Protein AF-A0AAW4UZ53-F1 (afdb_monomer)

Mean predicted aligned error: 4.34 Å

Secondary structure (DSSP, 8-state):
-EE-SSTTS-SSSPEE----SS------TTSSHHHHHHHHHHHHHHHTT-HHHHHHHHHHTS--

pLDDT: mean 90.64, std 10.31, range [43.38, 96.75]

InterPro domains:
  IPR027417 P-loop containing nucleoside triphosphate hydrolase [SSF52540] (3-55)

Solvent-accessible surface area (backbone atoms only — not comparable to full-atom values): 4131 Å² total; per-residue (Å²): 92,79,47,58,60,56,88,89,34,41,64,92,58,57,49,77,48,85,80,62,101,73,74,83,91,82,75,63,91,87,70,48,66,69,55,58,55,48,50,54,53,49,49,55,27,49,76,66,76,37,42,70,59,48,54,50,54,62,51,66,72,55,77,129

Organism: Phocaeicola vulgatus (NCBI:txid821)

Radius of gyration: 13.07 Å; Cα contacts (8 Å, |Δi|>4): 39; chains: 1; bounding box: 33×26×28 Å

Structure (mmCIF, N/CA/C/O backbone):
data_AF-A0AAW4UZ53-F1
#
_entry.id   AF-A0AAW4UZ53-F1
#
loop_
_atom_site.group_PDB
_atom_site.id
_atom_site.type_symbol
_atom_site.label_atom_id
_atom_site.label_alt_id
_atom_site.label_comp_id
_atom_site.label_asym_id
_atom_site.label_entity_id
_atom_site.label_seq_id
_atom_site.pdbx_PDB_ins_code
_atom_site.Cartn_x
_atom_site.Cartn_y
_atom_site.Cartn_z
_atom_site.occupancy
_atom_site.B_iso_or_equiv
_atom_site.auth_seq_id
_atom_site.auth_comp_id
_atom_site.auth_asym_i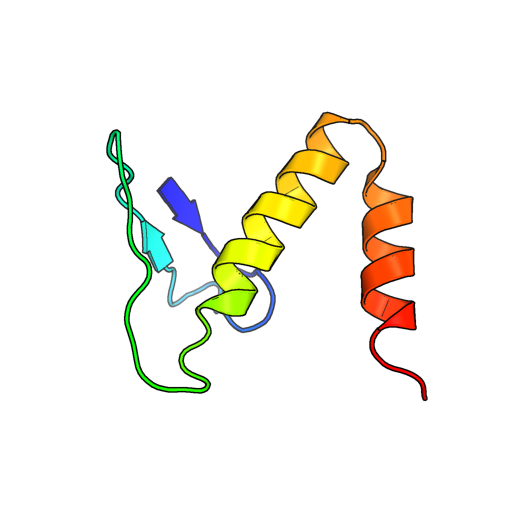d
_atom_site.auth_atom_id
_atom_site.pdbx_PDB_model_num
ATOM 1 N N . MET A 1 1 ? -10.340 -3.789 -10.160 1.00 92.12 1 MET A N 1
ATOM 2 C CA . MET A 1 1 ? -9.746 -2.542 -9.610 1.00 92.12 1 MET A CA 1
ATOM 3 C C . MET A 1 1 ? -8.482 -2.188 -10.388 1.00 92.12 1 MET A C 1
ATOM 5 O O . MET A 1 1 ? -7.781 -3.100 -10.801 1.00 92.12 1 MET A O 1
ATOM 9 N N . ILE A 1 2 ? -8.176 -0.897 -10.574 1.00 95.31 2 ILE A N 1
ATOM 10 C CA . ILE A 1 2 ? -6.958 -0.423 -11.261 1.00 95.31 2 ILE A CA 1
ATOM 11 C C . ILE A 1 2 ? -6.064 0.318 -10.259 1.00 95.31 2 ILE A C 1
ATOM 13 O O . ILE A 1 2 ? -6.549 1.197 -9.551 1.00 95.31 2 ILE A O 1
ATOM 17 N N . ILE A 1 3 ? -4.770 -0.012 -10.220 1.00 95.25 3 ILE A N 1
ATOM 18 C CA . ILE A 1 3 ? -3.758 0.642 -9.377 1.00 95.25 3 ILE A CA 1
ATOM 19 C C . ILE A 1 3 ? -2.743 1.363 -10.269 1.00 95.25 3 ILE A C 1
ATOM 21 O O . ILE A 1 3 ? -2.234 0.787 -11.233 1.00 95.25 3 ILE A O 1
ATOM 25 N N . ARG A 1 4 ? -2.440 2.622 -9.932 1.00 95.81 4 ARG A N 1
ATOM 26 C CA . ARG A 1 4 ? -1.488 3.499 -10.634 1.00 95.81 4 ARG A CA 1
ATOM 27 C C . ARG A 1 4 ? -0.642 4.270 -9.630 1.00 95.81 4 ARG A C 1
ATOM 29 O O . ARG A 1 4 ? -1.170 4.715 -8.617 1.00 95.81 4 ARG A O 1
ATOM 36 N N . GLY A 1 5 ? 0.641 4.462 -9.931 1.00 94.06 5 GLY A N 1
ATOM 37 C CA . GLY A 1 5 ? 1.514 5.381 -9.191 1.00 94.06 5 GLY A CA 1
ATOM 38 C C . GLY A 1 5 ? 1.852 4.961 -7.756 1.00 94.06 5 GLY A C 1
ATOM 39 O O . GLY A 1 5 ? 2.319 5.788 -6.979 1.00 94.06 5 GLY A O 1
ATOM 40 N N . TYR A 1 6 ? 1.615 3.701 -7.379 1.00 94.31 6 TYR A N 1
ATOM 41 C CA . TYR A 1 6 ? 1.975 3.192 -6.056 1.00 94.31 6 TYR A CA 1
ATOM 42 C C . TYR A 1 6 ? 3.321 2.462 -6.103 1.00 94.31 6 TYR A C 1
ATOM 44 O O . TYR A 1 6 ? 3.440 1.398 -6.719 1.00 94.31 6 TYR A O 1
ATOM 52 N N . LYS A 1 7 ? 4.329 3.008 -5.410 1.00 90.69 7 LYS A N 1
ATOM 53 C CA . LYS A 1 7 ? 5.709 2.493 -5.380 1.00 90.69 7 LYS A CA 1
ATOM 54 C C . LYS A 1 7 ? 6.233 2.212 -6.802 1.00 90.69 7 LYS A C 1
ATOM 56 O O . LYS A 1 7 ? 6.400 3.132 -7.589 1.00 90.69 7 LYS A O 1
ATOM 61 N N . PHE A 1 8 ? 6.480 0.946 -7.133 1.00 85.56 8 PHE A N 1
ATOM 62 C CA . PHE A 1 8 ? 7.017 0.496 -8.424 1.00 85.56 8 PHE A CA 1
ATOM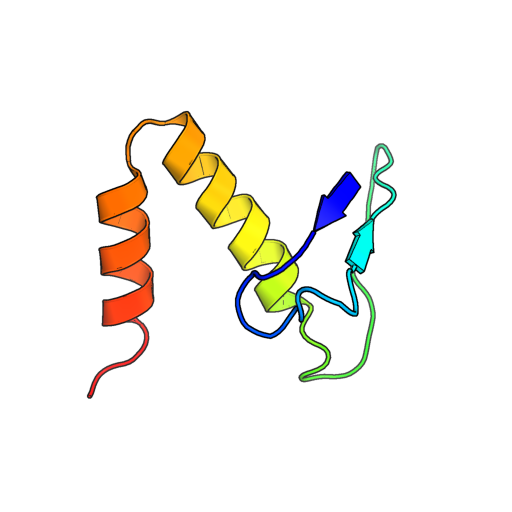 63 C C . PHE A 1 8 ? 5.964 0.401 -9.547 1.00 85.56 8 PHE A C 1
ATOM 65 O O . PHE A 1 8 ? 6.321 0.137 -10.695 1.00 85.56 8 PHE A O 1
ATOM 72 N N . ILE A 1 9 ? 4.674 0.575 -9.235 1.00 91.75 9 ILE A N 1
ATOM 73 C CA . ILE A 1 9 ? 3.600 0.552 -10.232 1.00 91.75 9 ILE A CA 1
ATOM 74 C C . ILE A 1 9 ? 3.590 1.905 -10.931 1.00 91.75 9 ILE A C 1
ATOM 76 O O . ILE A 1 9 ? 3.111 2.899 -10.378 1.00 91.75 9 ILE A O 1
ATOM 80 N N . ALA A 1 10 ? 4.127 1.937 -12.147 1.00 92.56 10 ALA A N 1
ATOM 81 C CA . ALA A 1 10 ? 4.176 3.148 -12.946 1.00 92.56 10 ALA A CA 1
ATOM 82 C C . ALA A 1 10 ? 2.762 3.669 -13.257 1.00 92.56 10 ALA A C 1
ATOM 84 O O . ALA A 1 10 ? 1.781 2.924 -13.307 1.00 92.56 10 ALA A O 1
ATOM 85 N N . PHE A 1 11 ? 2.642 4.980 -13.440 1.00 94.25 11 PHE A N 1
ATOM 86 C CA . PHE A 1 11 ? 1.348 5.613 -13.690 1.00 94.25 11 PHE A CA 1
ATOM 87 C C . PHE A 1 11 ? 0.775 5.246 -15.074 1.00 94.25 11 PHE A C 1
ATOM 89 O O . PHE A 1 11 ? -0.427 4.991 -15.216 1.00 94.25 11 PHE A O 1
ATOM 96 N N . ASP A 1 12 ? 1.654 5.183 -16.075 1.00 96.75 12 ASP A N 1
ATOM 97 C CA . ASP A 1 12 ? 1.381 4.856 -17.478 1.00 96.75 12 ASP A CA 1
ATOM 98 C C . ASP A 1 12 ? 1.246 3.345 -17.736 1.00 96.75 12 ASP A C 1
ATOM 100 O O . ASP A 1 12 ? 0.568 2.938 -18.678 1.00 96.75 12 ASP A O 1
ATOM 104 N N . ARG A 1 13 ? 1.818 2.508 -16.862 1.00 94.69 13 ARG A N 1
ATOM 105 C CA . ARG A 1 13 ? 1.701 1.041 -16.883 1.00 94.69 13 ARG A CA 1
ATOM 106 C C . ARG A 1 13 ? 0.994 0.541 -15.617 1.00 94.69 13 ARG A C 1
ATOM 108 O O . ARG A 1 13 ? 1.655 0.076 -14.687 1.00 94.69 13 ARG A O 1
ATOM 115 N N . PRO A 1 14 ? -0.345 0.669 -15.561 1.00 94.94 14 PRO A N 1
ATOM 116 C CA . PRO A 1 14 ? -1.136 0.282 -14.400 1.00 94.94 14 PRO A CA 1
ATOM 117 C C . PRO A 1 14 ? -1.146 -1.229 -14.184 1.00 94.94 14 PRO A C 1
ATOM 119 O O . PRO A 1 14 ? -0.981 -2.011 -15.119 1.00 94.94 14 PRO A O 1
ATOM 122 N N . VAL A 1 15 ? -1.486 -1.628 -12.961 1.00 94.00 15 VAL A N 1
ATOM 123 C CA . VAL A 1 15 ? -1.902 -3.001 -12.662 1.00 94.00 15 VAL A CA 1
ATOM 124 C C . VAL A 1 15 ? -3.423 -3.042 -12.565 1.00 94.00 15 VAL A C 1
ATOM 126 O O . VAL A 1 15 ? -4.023 -2.291 -11.792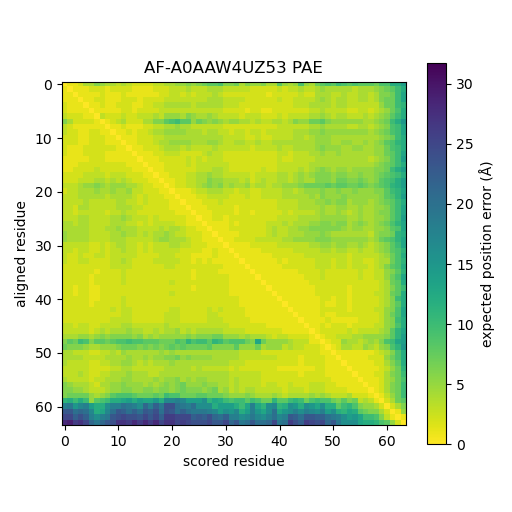 1.00 94.00 15 VAL A O 1
ATOM 129 N N . THR A 1 16 ? -4.042 -3.942 -13.322 1.00 94.50 16 THR A N 1
ATOM 130 C CA . THR A 1 16 ? -5.457 -4.290 -13.170 1.00 94.50 16 THR A CA 1
ATOM 131 C C . THR A 1 16 ? -5.557 -5.562 -12.340 1.00 94.50 16 THR A C 1
ATOM 133 O O . THR A 1 16 ? -4.920 -6.562 -12.656 1.00 94.50 16 THR A O 1
ATOM 136 N N . LEU A 1 17 ? -6.342 -5.511 -11.266 1.00 92.81 17 LEU A N 1
ATOM 137 C CA . LEU A 1 17 ? -6.629 -6.648 -10.399 1.00 92.81 17 LEU A CA 1
ATOM 138 C C . LEU A 1 17 ? -8.104 -7.019 -10.499 1.00 92.81 17 LEU A C 1
ATOM 140 O O . LEU A 1 17 ? -8.979 -6.166 -10.310 1.00 92.81 17 LEU A O 1
ATOM 144 N N . GLU A 1 18 ? -8.360 -8.299 -10.713 1.00 93.12 18 GLU A N 1
ATOM 145 C CA . G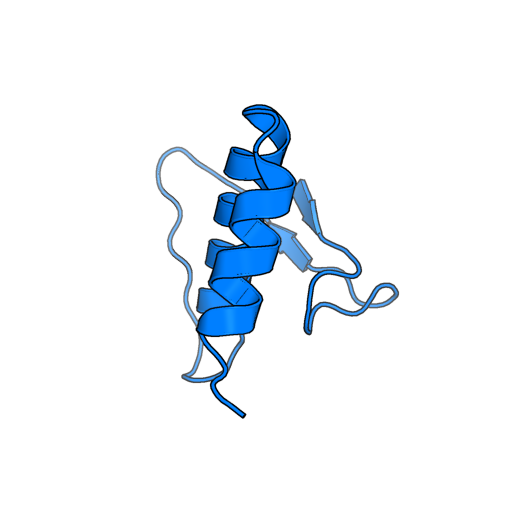LU A 1 18 ? -9.669 -8.916 -10.539 1.00 93.12 18 GLU A CA 1
ATOM 146 C C . GLU A 1 18 ? -9.646 -9.685 -9.220 1.00 93.12 18 GLU A C 1
ATOM 148 O O . GLU A 1 18 ? -8.712 -10.440 -8.954 1.00 93.12 18 GLU A O 1
ATOM 153 N N . LEU A 1 19 ? -10.627 -9.421 -8.358 1.00 92.06 19 LEU A N 1
ATOM 154 C CA . LEU A 1 19 ? -10.731 -10.041 -7.041 1.00 92.06 19 LEU A CA 1
ATOM 155 C C . LEU A 1 19 ? -12.008 -10.876 -7.014 1.00 92.06 19 LEU A C 1
ATOM 157 O O . LEU A 1 19 ? -13.081 -10.352 -7.310 1.00 92.06 19 LEU A O 1
ATOM 161 N N . GLY A 1 20 ? -11.873 -12.152 -6.667 1.00 92.81 20 GLY A N 1
ATOM 162 C CA . GLY A 1 20 ? -12.988 -13.038 -6.330 1.00 92.81 20 GLY A CA 1
ATOM 163 C C . GLY A 1 20 ? -12.997 -13.368 -4.838 1.00 92.81 20 GLY A C 1
ATOM 164 O O . GLY A 1 20 ? -12.191 -12.827 -4.078 1.00 92.81 20 GLY A O 1
ATOM 165 N N . ASP A 1 21 ? -13.858 -14.305 -4.436 1.00 96.25 21 ASP A N 1
ATOM 166 C CA . ASP A 1 21 ? -13.995 -14.755 -3.039 1.00 96.25 21 ASP A CA 1
ATOM 167 C C . ASP A 1 21 ? -12.663 -15.219 -2.430 1.00 96.25 21 ASP A C 1
ATOM 169 O O . ASP A 1 21 ? -12.383 -14.995 -1.253 1.00 96.25 21 ASP A O 1
ATOM 173 N N . VAL A 1 22 ? -11.808 -15.823 -3.260 1.00 94.88 22 VAL A N 1
ATOM 174 C CA . VAL A 1 22 ? -10.423 -16.155 -2.933 1.00 94.88 22 VAL A CA 1
ATOM 175 C C . VAL A 1 22 ? -9.532 -15.685 -4.075 1.00 94.88 22 VAL A C 1
ATOM 177 O O . VAL A 1 22 ? -9.780 -15.989 -5.238 1.00 94.88 22 VAL A O 1
ATOM 180 N N . SER A 1 23 ? -8.476 -14.946 -3.741 1.00 93.56 23 SER A N 1
ATOM 181 C CA . SER A 1 23 ? -7.510 -14.424 -4.709 1.00 93.56 23 SER A CA 1
ATOM 182 C C . SER A 1 23 ? -6.094 -14.804 -4.284 1.00 93.56 23 SER A C 1
ATOM 184 O O . SER A 1 23 ? -5.703 -14.561 -3.143 1.00 93.56 23 SER A O 1
ATOM 186 N N . MET A 1 24 ? -5.311 -15.380 -5.200 1.00 93.44 24 MET A N 1
ATOM 187 C CA . MET A 1 24 ? -3.912 -15.741 -4.958 1.00 93.44 24 MET A CA 1
ATOM 188 C C . MET A 1 24 ? -2.978 -14.887 -5.820 1.00 93.44 24 MET A C 1
ATOM 190 O O . MET A 1 24 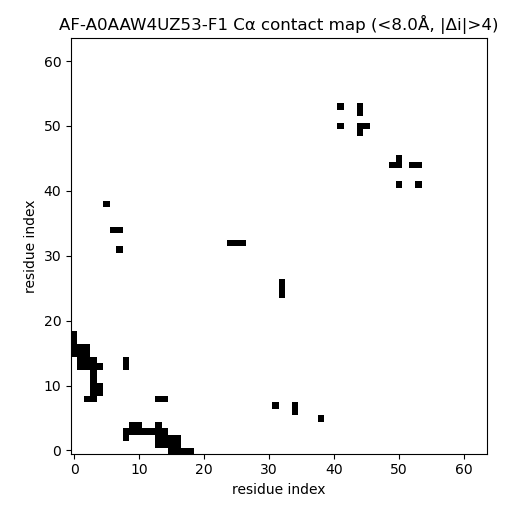? -3.133 -14.814 -7.036 1.00 93.44 24 MET A O 1
ATOM 194 N N . LEU A 1 25 ? -1.977 -14.262 -5.195 1.00 93.75 25 LEU A N 1
ATOM 195 C CA . LEU A 1 25 ? -0.933 -13.505 -5.891 1.00 93.75 25 LEU A CA 1
ATOM 196 C C . LEU A 1 25 ? 0.252 -14.423 -6.217 1.00 93.75 25 LEU A C 1
ATOM 198 O O . LEU A 1 25 ? 0.991 -14.831 -5.321 1.00 93.75 25 LEU A O 1
ATOM 202 N N . LEU A 1 26 ? 0.462 -14.706 -7.503 1.00 94.06 26 LEU A N 1
ATOM 203 C CA . LEU A 1 26 ? 1.569 -15.526 -8.007 1.00 94.06 26 LEU A CA 1
ATOM 204 C C . LEU A 1 26 ? 2.576 -14.705 -8.820 1.00 94.06 26 LEU A C 1
ATOM 206 O O . LEU A 1 26 ? 2.272 -13.624 -9.316 1.00 94.06 26 LEU A O 1
ATOM 210 N N . GLY A 1 27 ? 3.801 -15.219 -8.935 1.00 92.38 27 GLY A N 1
ATOM 211 C CA . GLY A 1 27 ? 4.887 -14.601 -9.700 1.00 92.38 27 GLY A CA 1
ATOM 212 C C . GLY A 1 27 ? 6.262 -14.905 -9.113 1.00 92.38 27 GLY A C 1
ATOM 213 O O . GLY A 1 27 ? 6.367 -15.417 -7.997 1.00 92.38 27 GLY A O 1
ATOM 214 N N . ALA A 1 28 ? 7.327 -14.550 -9.831 1.00 96.62 28 ALA A N 1
ATOM 215 C CA . ALA A 1 28 ? 8.704 -14.730 -9.368 1.00 96.62 28 ALA A CA 1
ATOM 216 C C . ALA A 1 28 ? 9.011 -13.931 -8.083 1.00 96.62 28 ALA A C 1
ATOM 218 O O . ALA A 1 28 ? 8.293 -12.992 -7.705 1.00 96.62 28 ALA A O 1
ATOM 219 N N . ASN A 1 29 ? 10.088 -14.292 -7.386 1.00 94.38 29 ASN A N 1
ATOM 220 C CA . ASN A 1 29 ? 10.617 -13.470 -6.296 1.00 94.38 29 ASN A CA 1
ATOM 221 C C . ASN A 1 29 ? 11.030 -12.099 -6.847 1.00 94.38 29 ASN A C 1
ATOM 223 O O . ASN A 1 29 ? 11.602 -12.009 -7.926 1.00 94.38 29 ASN A O 1
ATOM 227 N N . GLY A 1 30 ? 10.665 -11.026 -6.145 1.00 90.69 30 GLY A N 1
ATOM 228 C CA . GLY A 1 30 ? 10.896 -9.658 -6.623 1.00 90.69 30 GLY A CA 1
ATOM 229 C C . GLY A 1 30 ? 9.881 -9.128 -7.647 1.00 90.69 30 GLY A C 1
ATOM 230 O O . GLY A 1 30 ? 9.892 -7.935 -7.916 1.00 90.69 30 GLY A O 1
ATOM 231 N N . ALA A 1 31 ? 8.926 -9.931 -8.136 1.00 91.75 31 ALA A N 1
ATOM 232 C CA . ALA A 1 31 ? 7.904 -9.480 -9.100 1.00 91.75 31 ALA A CA 1
ATOM 233 C C . ALA A 1 31 ? 6.903 -8.432 -8.552 1.00 91.75 31 ALA A C 1
ATOM 235 O O . ALA A 1 31 ? 5.977 -8.033 -9.249 1.00 91.75 31 ALA A O 1
ATOM 236 N N . GLY A 1 32 ? 7.047 -8.006 -7.291 1.00 91.19 32 GLY A N 1
ATOM 237 C CA . GLY A 1 32 ? 6.208 -6.964 -6.695 1.00 91.19 32 GLY A CA 1
ATOM 238 C C . GLY A 1 32 ? 4.948 -7.455 -5.975 1.00 91.19 32 GLY A C 1
ATOM 239 O O . GLY A 1 32 ? 4.113 -6.636 -5.598 1.00 91.19 32 GLY A O 1
ATOM 240 N N . LYS A 1 33 ? 4.819 -8.763 -5.703 1.00 94.56 33 LYS A N 1
ATOM 241 C CA . LYS A 1 33 ? 3.669 -9.332 -4.965 1.00 94.56 33 LYS A CA 1
ATOM 242 C C . LYS A 1 33 ? 3.433 -8.635 -3.612 1.00 94.56 33 LYS A C 1
ATOM 244 O O . LYS A 1 33 ? 2.321 -8.206 -3.324 1.00 94.56 33 LYS A O 1
ATOM 249 N N . SER A 1 34 ? 4.488 -8.431 -2.816 1.00 93.75 34 SER A N 1
ATOM 250 C CA . SER A 1 34 ? 4.395 -7.746 -1.514 1.00 93.75 34 SER A CA 1
ATOM 251 C C . SER A 1 34 ? 4.021 -6.266 -1.623 1.00 93.75 34 SER A C 1
ATOM 253 O O . SER A 1 34 ? 3.422 -5.722 -0.701 1.00 93.75 34 SER A O 1
ATOM 255 N N . ASN A 1 35 ? 4.320 -5.609 -2.745 1.00 92.44 35 ASN A N 1
ATOM 256 C CA . ASN A 1 35 ? 3.909 -4.225 -2.965 1.00 92.44 35 ASN A CA 1
ATOM 257 C C . ASN A 1 35 ? 2.392 -4.128 -3.204 1.00 92.44 35 ASN A C 1
ATOM 259 O O . ASN A 1 35 ? 1.771 -3.192 -2.717 1.00 92.44 35 ASN A O 1
ATOM 263 N N . ILE A 1 36 ? 1.769 -5.114 -3.861 1.00 94.81 36 ILE A N 1
ATOM 264 C CA . ILE A 1 36 ? 0.300 -5.175 -3.969 1.00 94.81 36 ILE A CA 1
ATOM 265 C C . ILE A 1 36 ? -0.341 -5.321 -2.581 1.00 94.81 36 ILE A C 1
ATOM 267 O O . ILE A 1 36 ? -1.289 -4.608 -2.263 1.00 94.81 36 ILE A O 1
ATOM 271 N N . ILE A 1 37 ? 0.217 -6.171 -1.712 1.00 94.00 37 ILE A N 1
ATOM 272 C CA . ILE A 1 37 ? -0.239 -6.276 -0.315 1.00 94.00 37 ILE A CA 1
ATOM 273 C C . ILE A 1 37 ? -0.035 -4.952 0.442 1.00 94.00 37 ILE A C 1
ATOM 275 O O . ILE A 1 37 ? -0.930 -4.499 1.156 1.00 94.00 37 ILE A O 1
ATOM 279 N N . GLY A 1 38 ? 1.110 -4.291 0.249 1.00 94.12 38 GLY A N 1
ATOM 280 C CA . GLY A 1 38 ? 1.400 -2.977 0.829 1.00 94.12 38 GLY A CA 1
ATOM 281 C C . GLY A 1 38 ? 0.392 -1.899 0.419 1.00 94.12 38 GLY A C 1
ATOM 282 O O . GLY A 1 38 ? 0.000 -1.083 1.252 1.00 94.12 38 GLY A O 1
ATOM 283 N N . PHE A 1 39 ? -0.094 -1.934 -0.824 1.00 94.94 39 PHE A N 1
ATOM 284 C CA . PHE A 1 39 ? -1.135 -1.025 -1.302 1.00 94.94 39 PHE A CA 1
ATOM 285 C C . PHE A 1 39 ? -2.448 -1.197 -0.527 1.00 94.94 39 PHE A C 1
ATOM 287 O O . PHE A 1 39 ? -3.011 -0.212 -0.051 1.00 94.94 39 PHE A O 1
ATOM 294 N N . PHE A 1 40 ? -2.917 -2.433 -0.331 1.00 94.38 40 PHE A N 1
ATOM 295 C CA . PHE A 1 40 ? -4.121 -2.685 0.470 1.00 94.38 40 PHE A CA 1
ATOM 296 C C . PHE A 1 40 ? -3.940 -2.274 1.933 1.00 94.38 40 PHE A C 1
ATOM 298 O O . PHE A 1 40 ? -4.845 -1.688 2.530 1.00 94.38 40 PHE A O 1
ATOM 305 N N . ARG A 1 41 ? -2.751 -2.507 2.500 1.00 95.25 41 ARG A N 1
ATOM 306 C CA . ARG A 1 41 ? -2.417 -2.039 3.849 1.00 95.25 41 ARG A CA 1
ATOM 307 C C . ARG A 1 41 ? -2.500 -0.516 3.940 1.00 95.25 41 ARG A C 1
ATOM 309 O O . ARG A 1 41 ? -3.187 -0.006 4.816 1.00 95.25 41 ARG A O 1
ATOM 316 N N . MET A 1 42 ? -1.885 0.212 3.013 1.00 95.44 42 MET A N 1
ATOM 317 C CA . MET A 1 42 ? -1.999 1.671 2.935 1.00 95.44 42 MET A CA 1
ATOM 318 C C . MET A 1 42 ? -3.464 2.125 2.849 1.00 95.44 42 MET A C 1
ATOM 320 O O . MET A 1 42 ? -3.869 3.016 3.597 1.00 95.44 42 MET A O 1
ATOM 324 N N . LEU A 1 43 ? -4.268 1.511 1.970 1.00 94.38 43 LEU A N 1
ATOM 325 C CA . LEU A 1 43 ? -5.692 1.833 1.837 1.00 94.38 43 LEU A CA 1
ATOM 326 C C . LEU A 1 43 ? -6.435 1.670 3.168 1.00 94.38 43 LEU A C 1
ATOM 328 O O . LEU A 1 43 ? -7.176 2.567 3.563 1.00 94.38 43 LEU A O 1
ATOM 332 N N . SER A 1 44 ? -6.181 0.585 3.903 1.00 95.44 44 SER A N 1
ATOM 333 C CA . SER A 1 44 ? -6.775 0.355 5.226 1.00 95.44 44 SER A CA 1
ATOM 334 C C . SER A 1 44 ? -6.423 1.458 6.236 1.00 95.44 44 SER A C 1
ATOM 336 O O . SER A 1 44 ? -7.263 1.854 7.049 1.00 95.44 44 SER A O 1
ATOM 338 N N . TYR A 1 45 ? -5.196 1.986 6.199 1.00 95.88 45 TYR A N 1
ATOM 339 C CA . TYR A 1 45 ? -4.783 3.101 7.061 1.00 95.88 45 TYR A CA 1
ATOM 340 C C . TYR A 1 45 ? -5.422 4.428 6.632 1.00 95.88 45 TYR A C 1
ATOM 342 O O . TYR A 1 45 ? -5.838 5.220 7.478 1.00 95.88 45 TYR A O 1
ATOM 350 N N . MET A 1 46 ? -5.574 4.666 5.326 1.00 94.69 46 MET A N 1
ATOM 351 C CA . MET A 1 46 ? -6.303 5.837 4.827 1.00 94.69 46 MET A CA 1
ATOM 352 C C . MET A 1 46 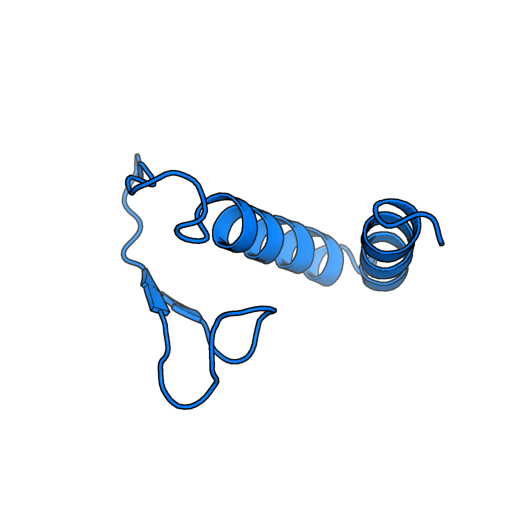? -7.777 5.807 5.246 1.00 94.69 46 MET A C 1
ATOM 354 O O . MET A 1 46 ? -8.286 6.808 5.749 1.00 94.69 46 MET A O 1
ATOM 358 N N . MET A 1 47 ? -8.445 4.654 5.131 1.00 95.06 47 MET A N 1
ATOM 359 C CA . MET A 1 47 ? -9.851 4.490 5.530 1.00 95.06 47 MET A CA 1
ATOM 360 C C . MET A 1 47 ? -10.076 4.675 7.037 1.00 95.06 47 MET A C 1
ATOM 362 O O . MET A 1 47 ? -11.142 5.118 7.451 1.00 95.06 47 MET A O 1
ATOM 366 N N . SER A 1 48 ? -9.064 4.393 7.859 1.00 95.06 48 SER A N 1
ATOM 367 C CA . SER A 1 48 ? -9.106 4.590 9.315 1.00 95.06 48 SER A CA 1
ATOM 368 C C . SER A 1 48 ? -8.58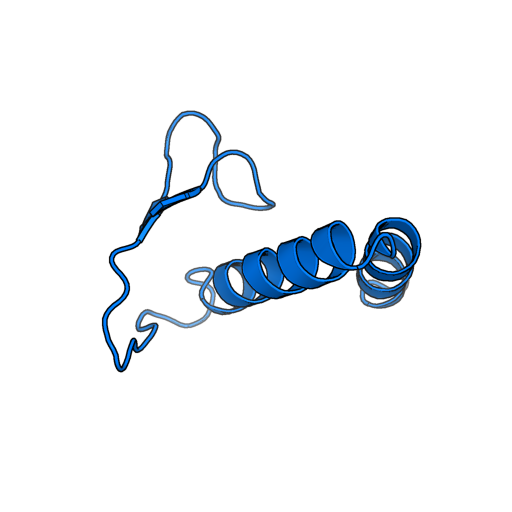0 5.957 9.773 1.00 95.06 48 SER A C 1
ATOM 370 O O . SER A 1 48 ? -8.343 6.150 10.963 1.00 95.06 48 SER A O 1
ATOM 372 N N . LYS A 1 49 ? -8.383 6.916 8.852 1.00 89.56 49 LYS A N 1
ATOM 373 C CA . LYS A 1 49 ? -7.802 8.248 9.129 1.00 89.56 49 LYS A CA 1
ATOM 374 C C . LYS A 1 49 ? -6.427 8.189 9.817 1.00 89.56 49 LYS A C 1
ATOM 376 O O . LYS A 1 49 ? -6.033 9.121 10.510 1.00 89.56 49 LYS A O 1
ATOM 381 N N . SER A 1 50 ? -5.678 7.108 9.607 1.00 93.12 50 SER A N 1
ATOM 382 C CA . SER A 1 50 ? -4.385 6.835 10.244 1.00 93.12 50 SER A CA 1
ATOM 383 C C . SER A 1 50 ? -3.219 6.837 9.249 1.00 93.12 50 SER A C 1
ATOM 385 O O . SER A 1 50 ? -2.159 6.281 9.521 1.00 93.12 50 SER A O 1
ATOM 387 N N . PHE A 1 51 ? -3.371 7.492 8.093 1.00 92.69 51 PHE A N 1
ATOM 388 C CA . PHE A 1 51 ? -2.362 7.485 7.028 1.00 92.69 51 PHE A CA 1
ATOM 389 C C . PHE A 1 51 ? -0.963 7.931 7.486 1.00 92.69 51 PHE A C 1
ATOM 391 O O . PHE A 1 51 ? 0.024 7.317 7.091 1.00 92.69 51 PHE A O 1
ATOM 398 N N . GLY A 1 52 ? -0.861 8.921 8.381 1.00 93.06 52 GLY A N 1
ATOM 399 C CA . GLY A 1 52 ? 0.430 9.341 8.948 1.00 93.06 52 GLY A CA 1
ATOM 400 C C . GLY A 1 52 ? 1.187 8.198 9.638 1.00 93.06 52 GLY A C 1
ATOM 401 O O . GLY A 1 52 ? 2.392 8.060 9.451 1.00 93.06 52 GLY A O 1
ATOM 402 N N . LYS A 1 53 ? 0.468 7.302 10.330 1.00 92.88 53 LYS A N 1
ATOM 403 C CA . LYS A 1 53 ? 1.041 6.105 10.962 1.00 92.88 53 LYS A CA 1
ATOM 404 C C . LYS A 1 53 ? 1.556 5.100 9.929 1.00 92.88 53 LYS A C 1
ATOM 406 O O . LYS A 1 53 ? 2.562 4.441 10.162 1.00 92.88 53 LYS A O 1
ATOM 411 N N . TYR A 1 54 ? 0.884 4.972 8.785 1.00 93.31 54 TYR A N 1
ATOM 412 C CA . TYR A 1 54 ? 1.393 4.147 7.686 1.00 93.31 54 TYR A CA 1
ATOM 413 C C . TYR A 1 54 ? 2.715 4.704 7.145 1.00 93.31 54 TYR A C 1
ATOM 415 O O . TYR A 1 54 ? 3.667 3.946 6.985 1.00 93.31 54 TYR A O 1
ATOM 423 N N . VAL A 1 55 ? 2.789 6.020 6.915 1.00 91.88 55 VAL A N 1
ATOM 424 C CA . VAL A 1 55 ? 4.015 6.684 6.438 1.00 91.88 55 VAL A CA 1
ATOM 425 C C . VAL A 1 55 ? 5.169 6.480 7.424 1.00 91.88 55 VAL A C 1
ATOM 427 O O . VAL A 1 55 ? 6.273 6.146 7.007 1.00 91.88 55 VAL A O 1
ATOM 430 N N . GLU A 1 56 ? 4.910 6.611 8.726 1.00 93.62 56 GLU A N 1
ATOM 431 C CA . GLU A 1 56 ? 5.897 6.354 9.780 1.00 93.62 56 GLU A CA 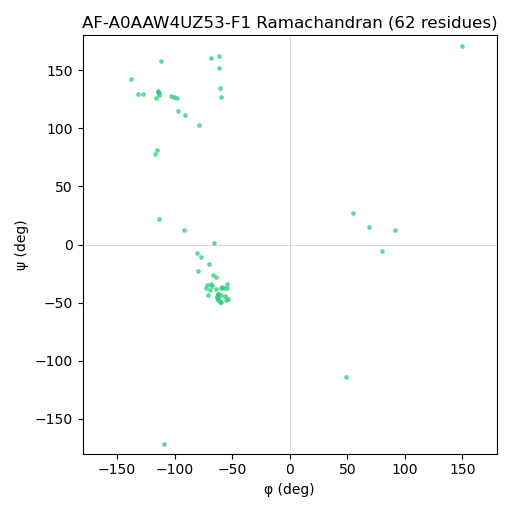1
ATOM 432 C C . GLU A 1 56 ? 6.426 4.911 9.745 1.00 93.62 5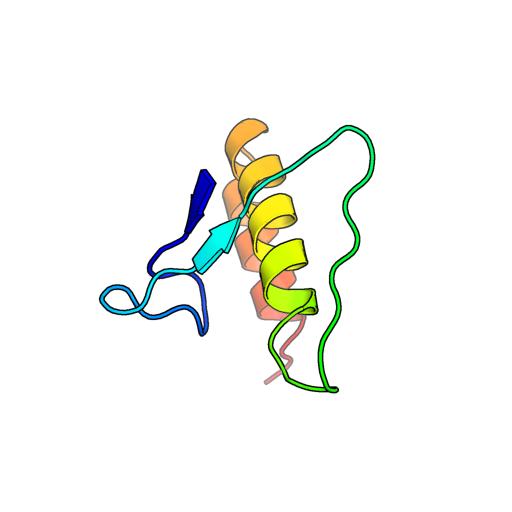6 GLU A C 1
ATOM 434 O O . GLU A 1 56 ? 7.636 4.697 9.736 1.00 93.62 56 GLU A O 1
ATOM 439 N N . ILE A 1 57 ? 5.535 3.917 9.681 1.00 90.62 57 ILE A N 1
ATOM 440 C CA . ILE A 1 57 ? 5.920 2.498 9.640 1.00 90.62 57 ILE A CA 1
ATOM 441 C C . ILE A 1 57 ? 6.752 2.189 8.391 1.00 90.62 57 ILE A C 1
ATOM 443 O O . ILE A 1 57 ? 7.774 1.509 8.484 1.00 90.62 57 ILE A O 1
ATOM 447 N N . GLU A 1 58 ? 6.331 2.671 7.222 1.00 89.62 58 GLU A N 1
ATOM 448 C CA . GLU A 1 58 ? 7.030 2.394 5.963 1.00 89.62 58 GLU A CA 1
ATOM 449 C C . GLU A 1 58 ? 8.401 3.082 5.900 1.00 89.62 58 GLU A C 1
ATOM 451 O O . GLU A 1 58 ? 9.340 2.487 5.376 1.00 89.62 58 GLU A O 1
ATOM 456 N N . ASN A 1 59 ? 8.549 4.273 6.492 1.00 84.25 59 ASN A N 1
ATOM 457 C CA . ASN A 1 59 ? 9.845 4.946 6.611 1.00 84.25 59 ASN A CA 1
ATOM 458 C C . ASN A 1 59 ? 10.769 4.241 7.617 1.00 84.25 59 ASN A C 1
ATOM 460 O O . ASN A 1 59 ? 11.932 4.006 7.311 1.00 84.25 59 ASN A O 1
ATOM 464 N N . ASN A 1 60 ? 10.258 3.828 8.781 1.00 79.12 60 ASN A N 1
ATOM 465 C CA . ASN A 1 60 ? 11.050 3.124 9.801 1.00 79.12 60 ASN A CA 1
ATOM 466 C C . ASN A 1 60 ? 11.455 1.696 9.392 1.00 79.12 60 ASN A C 1
ATOM 468 O O . ASN A 1 60 ? 12.363 1.115 9.980 1.00 79.12 60 ASN A O 1
ATOM 472 N N . SER A 1 61 ? 10.798 1.119 8.382 1.00 66.12 61 SER A N 1
ATOM 473 C CA . SER A 1 61 ? 11.155 -0.193 7.819 1.00 66.12 61 SER A CA 1
ATOM 474 C C . SER A 1 61 ? 12.379 -0.139 6.891 1.00 66.12 61 SER A C 1
ATOM 476 O O . SER A 1 61 ? 12.911 -1.185 6.522 1.00 66.12 61 SER A O 1
ATOM 478 N N . HIS A 1 62 ? 12.829 1.063 6.522 1.00 56.34 62 HIS A N 1
ATOM 479 C CA . HIS A 1 62 ? 14.084 1.322 5.824 1.00 56.34 62 HIS A CA 1
ATOM 480 C C . HIS A 1 62 ? 14.996 2.141 6.752 1.00 56.34 62 HIS A C 1
ATOM 482 O O . HIS A 1 62 ? 15.026 3.366 6.628 1.00 56.34 62 HIS A O 1
ATOM 488 N N . PRO A 1 63 ? 15.703 1.505 7.710 1.00 43.38 63 PRO A N 1
ATOM 489 C CA . PRO A 1 63 ? 16.682 2.221 8.513 1.00 43.38 63 PRO A CA 1
ATOM 490 C C . PRO A 1 63 ? 17.749 2.791 7.572 1.00 43.38 63 PRO A C 1
ATOM 492 O O . PRO A 1 63 ? 18.272 2.066 6.721 1.00 43.38 63 PRO A O 1
ATOM 495 N N . LEU A 1 64 ? 17.993 4.097 7.692 1.00 46.88 64 LEU A N 1
ATOM 496 C CA . LEU A 1 64 ? 19.167 4.752 7.116 1.00 46.88 64 LEU A CA 1
ATOM 497 C C . LEU A 1 64 ? 20.449 4.108 7.656 1.00 46.88 64 LEU A C 1
ATOM 499 O O . LEU A 1 64 ? 20.459 3.757 8.860 1.00 46.88 64 LEU A O 1
#

Sequence (64 aa):
MIIRGYKFIAFDRPVTLELGDVSMLLGANGAGKSNIIGFFRMLSYMMSKSFGKYVEIENNSHPL

Foldseek 3Di:
DWDDDQDPRHNVRIDDDDDDPDDDDDDDVVPCSVSVVLVVVCVVCVVVVNNVVSVVVVVVVDDD